Protein AF-A0A421BDD1-F1 (afdb_monomer)

Mean predicted aligned error: 5.59 Å

Secondary structure (DSSP, 8-state):
---GGGS-------S-TTS----GGGHHHHHHHHHSTTTSTT--EEE--EE-SS-BEE--S-HHHHHHHHHT-TT-SEEEEEGGG--TT--SEEESBTHHHHTT-

Solvent-accessible surface area (backbone atoms only — not comparable to full-atom values): 6628 Å² total; per-residue (Å²): 142,85,70,82,76,81,80,62,86,87,83,88,82,76,80,66,81,87,56,90,81,82,77,63,44,46,39,42,41,54,51,48,53,69,76,41,54,90,75,49,81,88,61,42,61,49,55,36,14,22,57,57,95,89,38,43,34,36,65,60,87,67,52,68,63,56,48,51,54,48,76,73,32,87,74,44,79,39,40,36,36,18,39,84,60,68,52,95,90,67,79,66,50,64,38,56,35,59,71,60,50,67,76,75,103

Structure (mmCIF, N/CA/C/O backbone):
data_AF-A0A421BDD1-F1
#
_entry.id   AF-A0A421BDD1-F1
#
loop_
_atom_site.group_PDB
_atom_site.id
_atom_site.type_symbol
_atom_site.label_atom_id
_atom_site.label_alt_id
_atom_site.label_comp_id
_atom_site.label_asym_id
_atom_site.label_entity_id
_atom_site.label_seq_id
_atom_site.pdbx_PDB_ins_code
_atom_site.Cartn_x
_atom_site.Cartn_y
_atom_site.Cartn_z
_atom_site.occupancy
_atom_site.B_iso_or_equiv
_atom_site.auth_seq_id
_atom_site.auth_comp_id
_atom_site.auth_asym_id
_atom_site.auth_atom_id
_atom_site.pdbx_PDB_model_num
ATOM 1 N N . MET A 1 1 ? -28.033 1.456 1.470 1.00 39.91 1 MET A N 1
ATOM 2 C CA . MET A 1 1 ? -26.691 1.448 2.088 1.00 39.91 1 MET A CA 1
ATOM 3 C C . MET A 1 1 ? -26.347 2.865 2.518 1.00 39.91 1 MET A C 1
ATOM 5 O O . MET A 1 1 ? -25.862 3.647 1.721 1.00 39.91 1 MET A O 1
ATOM 9 N N . ALA A 1 2 ? -26.696 3.230 3.743 1.00 42.62 2 ALA A N 1
ATOM 10 C CA . ALA A 1 2 ? -26.326 4.498 4.364 1.00 42.62 2 ALA A CA 1
ATOM 11 C C . ALA A 1 2 ? -26.379 4.235 5.869 1.00 42.62 2 ALA A C 1
ATOM 13 O O . ALA A 1 2 ? -27.431 3.787 6.316 1.00 42.62 2 ALA A O 1
ATOM 14 N N . ASN A 1 3 ? -25.246 4.362 6.578 1.00 44.41 3 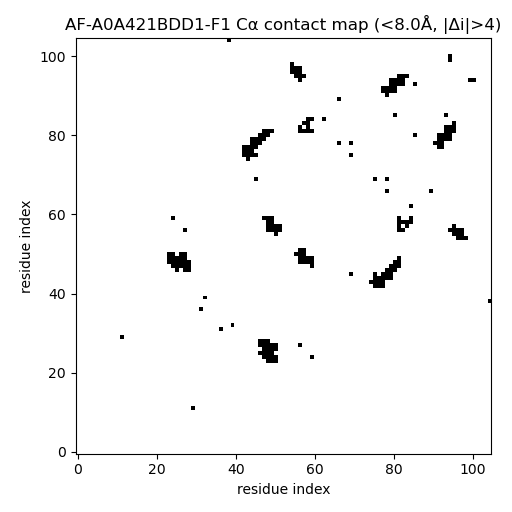ASN A N 1
ATOM 15 C CA . ASN A 1 3 ? -25.130 4.598 8.038 1.00 44.41 3 ASN A CA 1
ATOM 16 C C . ASN A 1 3 ? -23.751 4.251 8.651 1.00 44.41 3 ASN A C 1
ATOM 18 O O . ASN A 1 3 ? -23.629 4.283 9.872 1.00 44.41 3 ASN A O 1
ATOM 22 N N . LEU A 1 4 ? -22.688 3.973 7.878 1.00 49.06 4 LEU A N 1
ATOM 23 C CA . LEU A 1 4 ? -21.350 3.787 8.479 1.00 49.06 4 LEU A CA 1
ATOM 24 C C . LEU A 1 4 ? -20.794 5.097 9.092 1.00 49.06 4 LEU A C 1
ATOM 26 O O . LEU A 1 4 ? -20.107 5.065 10.106 1.00 49.06 4 LEU A O 1
ATOM 30 N N . TYR A 1 5 ? -21.158 6.260 8.537 1.00 52.28 5 TYR A N 1
ATOM 31 C CA . TYR A 1 5 ? -20.596 7.566 8.922 1.00 52.28 5 TYR A CA 1
ATOM 32 C C . TYR A 1 5 ? -21.272 8.262 10.115 1.00 52.28 5 TYR A C 1
ATOM 34 O O . TYR A 1 5 ? -20.793 9.298 10.557 1.00 52.28 5 TYR A O 1
ATOM 42 N N . LEU A 1 6 ? -22.379 7.733 10.648 1.00 55.12 6 LEU A N 1
ATOM 43 C CA . LEU A 1 6 ? -23.148 8.419 11.701 1.00 55.12 6 LEU A CA 1
ATOM 44 C C . LEU A 1 6 ? -22.736 8.045 13.134 1.00 55.12 6 LEU A C 1
ATOM 46 O O . LEU A 1 6 ? -23.244 8.642 14.079 1.00 55.12 6 LEU A O 1
ATOM 50 N N . LYS A 1 7 ? -21.834 7.072 13.319 1.00 69.81 7 LYS A N 1
ATOM 51 C CA . LYS A 1 7 ? -21.465 6.556 14.652 1.00 69.81 7 LYS A CA 1
ATOM 52 C C . LYS A 1 7 ? -20.017 6.789 15.077 1.00 69.81 7 LYS A C 1
ATOM 54 O O . LYS A 1 7 ? -19.727 6.628 16.259 1.00 69.81 7 LYS A O 1
ATOM 59 N N . PHE A 1 8 ? -19.121 7.157 14.163 1.00 74.50 8 PHE A N 1
ATOM 60 C CA . PHE A 1 8 ? -17.688 7.221 14.446 1.00 74.50 8 PHE A CA 1
ATOM 61 C C . PHE A 1 8 ? -17.062 8.508 13.921 1.00 74.50 8 PHE A C 1
ATOM 63 O O . PHE A 1 8 ? -17.292 8.905 12.782 1.00 74.50 8 PHE A O 1
ATOM 70 N N . THR A 1 9 ? -16.226 9.117 14.757 1.00 84.06 9 THR A N 1
ATOM 71 C CA . THR A 1 9 ? -15.330 10.204 14.366 1.00 84.06 9 THR A CA 1
ATOM 72 C C . THR A 1 9 ? -13.946 9.614 14.146 1.00 84.06 9 THR A C 1
ATOM 74 O O . THR A 1 9 ? -13.394 8.983 15.048 1.00 84.06 9 THR A O 1
ATOM 77 N N . PHE A 1 10 ? -13.377 9.827 12.961 1.00 84.69 10 PHE A N 1
ATOM 78 C CA . PHE A 1 10 ? -12.024 9.386 12.637 1.00 84.69 10 PHE A CA 1
ATOM 79 C C . PHE A 1 10 ? -11.053 10.560 12.724 1.00 84.69 10 PHE A C 1
ATOM 81 O O . PHE A 1 10 ? -11.296 11.623 12.158 1.00 84.69 10 PHE A O 1
ATOM 88 N N . HIS A 1 11 ? -9.934 10.348 13.410 1.00 90.56 11 HIS A N 1
ATOM 89 C CA . HIS A 1 11 ? -8.782 11.239 13.388 1.00 90.56 11 HIS A CA 1
ATOM 90 C C . HIS A 1 11 ? -7.592 10.440 12.863 1.00 90.56 11 HIS A C 1
ATOM 92 O O . HIS A 1 11 ? -7.197 9.442 13.464 1.00 90.56 11 HIS A O 1
ATOM 98 N N . ILE A 1 12 ? -7.053 10.859 11.721 1.00 89.69 12 ILE A N 1
ATOM 99 C CA . ILE A 1 12 ? -5.896 10.224 11.090 1.00 89.69 12 ILE A CA 1
ATOM 100 C C . ILE A 1 12 ? -4.677 11.082 11.415 1.00 89.69 12 ILE A C 1
ATOM 102 O O . ILE A 1 12 ? -4.614 12.246 11.024 1.00 89.69 12 ILE A O 1
ATOM 106 N N . HIS A 1 13 ? -3.718 10.502 12.132 1.00 91.31 13 HIS A N 1
ATOM 107 C CA . HIS A 1 13 ? -2.477 11.166 12.509 1.00 91.31 13 HIS A CA 1
ATOM 108 C C . HIS A 1 13 ? -1.285 10.485 11.837 1.00 91.31 13 HIS A C 1
ATOM 110 O O . HIS A 1 13 ? -1.077 9.285 11.999 1.00 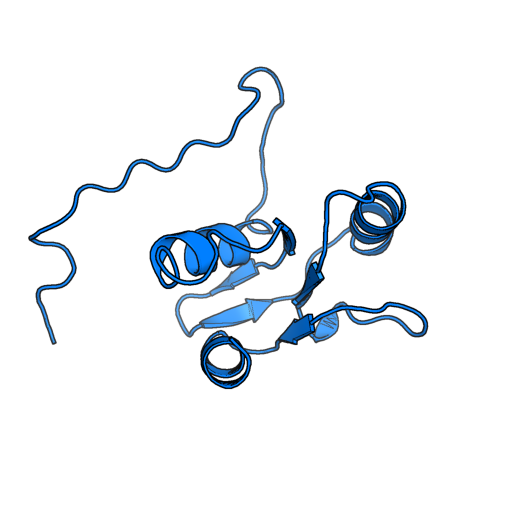91.31 13 HIS A O 1
ATOM 116 N N . PHE A 1 14 ? -0.476 11.270 11.126 1.00 91.00 14 PHE A N 1
ATOM 117 C CA . PHE A 1 14 ? 0.831 10.846 10.634 1.00 91.00 14 PHE A CA 1
ATOM 118 C C . PHE A 1 14 ? 1.915 11.417 11.556 1.00 91.00 14 PHE A C 1
ATOM 120 O O . PHE A 1 14 ? 2.030 12.637 11.689 1.00 91.00 14 PHE A O 1
ATOM 127 N N . THR A 1 15 ? 2.709 10.541 12.174 1.00 90.50 15 THR A N 1
ATOM 128 C CA . THR A 1 15 ? 3.725 10.892 13.184 1.00 90.50 15 THR A CA 1
ATOM 129 C C . THR A 1 15 ? 4.857 11.767 12.625 1.00 90.50 15 THR A C 1
ATOM 131 O O . THR A 1 15 ? 4.998 11.927 11.414 1.00 90.50 15 THR A O 1
ATOM 134 N N . ASN A 1 16 ? 5.689 12.346 13.499 1.00 88.94 16 ASN A N 1
ATOM 135 C CA . ASN A 1 16 ? 6.843 13.191 13.142 1.00 88.94 16 ASN A CA 1
ATOM 136 C C . ASN A 1 16 ? 6.460 14.415 12.292 1.00 88.94 16 ASN A C 1
ATOM 138 O O . ASN A 1 16 ? 6.773 14.477 11.102 1.00 88.94 16 ASN A O 1
ATOM 142 N N . SER A 1 17 ? 5.760 15.389 12.880 1.00 84.69 17 SER A N 1
ATOM 143 C CA . SER A 1 17 ? 5.226 16.575 12.181 1.00 84.69 17 SER A CA 1
ATOM 144 C C . SER A 1 17 ? 6.277 17.447 11.484 1.00 84.69 17 SER A C 1
ATOM 146 O O . SER A 1 17 ? 5.932 18.180 10.565 1.00 84.69 17 SER A O 1
ATOM 148 N N . GLU A 1 18 ? 7.541 17.358 11.896 1.00 87.25 18 GLU A N 1
ATOM 149 C CA . GLU A 1 18 ? 8.662 18.105 11.309 1.00 87.25 18 GLU A CA 1
ATOM 150 C C . GLU A 1 18 ? 9.041 17.608 9.906 1.00 87.25 18 GLU A C 1
ATOM 152 O O . GLU A 1 18 ? 9.599 18.355 9.104 1.00 87.25 18 GLU A O 1
ATOM 157 N N . ILE A 1 19 ? 8.706 16.355 9.580 1.00 88.75 19 ILE A N 1
ATOM 158 C CA . ILE A 1 19 ? 8.945 15.783 8.256 1.00 88.75 19 ILE A CA 1
ATOM 159 C C . ILE A 1 19 ? 7.778 16.161 7.348 1.00 88.75 19 ILE A C 1
ATOM 161 O O . ILE A 1 19 ? 6.634 15.759 7.601 1.00 88.75 19 ILE A O 1
ATOM 165 N N . PHE A 1 20 ? 8.083 16.878 6.264 1.00 85.06 20 PHE A N 1
ATOM 166 C CA . PHE A 1 20 ? 7.128 17.179 5.203 1.00 85.06 20 PHE A CA 1
ATOM 167 C C . PHE A 1 20 ? 6.644 15.880 4.545 1.00 85.06 20 PHE A C 1
ATOM 169 O O . PHE A 1 20 ? 7.430 15.133 3.962 1.00 85.06 20 PHE A O 1
ATOM 176 N N . LYS A 1 21 ? 5.342 15.605 4.658 1.00 84.88 21 LYS A N 1
ATOM 177 C CA . LYS A 1 21 ? 4.693 14.414 4.095 1.00 84.88 21 LYS A CA 1
ATOM 178 C C . LYS A 1 21 ? 3.881 14.818 2.883 1.00 84.88 21 LYS A C 1
ATOM 180 O O . LYS A 1 21 ? 3.111 15.771 2.947 1.00 84.88 21 LYS A O 1
ATOM 185 N N . ASN A 1 22 ? 4.052 14.081 1.795 1.00 82.06 22 ASN A N 1
ATOM 186 C CA . ASN A 1 22 ? 3.358 14.330 0.545 1.00 82.06 22 ASN A CA 1
ATOM 187 C C . ASN A 1 22 ? 3.182 13.018 -0.232 1.00 82.06 22 ASN A C 1
ATOM 189 O O . ASN A 1 22 ? 3.962 12.081 -0.055 1.00 82.06 22 ASN A O 1
ATOM 193 N N . GLY A 1 23 ? 2.193 12.991 -1.121 1.00 87.06 23 GLY A N 1
ATOM 194 C CA . GLY A 1 23 ? 1.952 11.905 -2.063 1.00 87.06 23 GLY A CA 1
ATOM 195 C C . GLY A 1 23 ? 0.796 10.981 -1.654 1.00 87.06 23 GLY A C 1
ATOM 196 O O . GLY A 1 23 ? 0.650 10.668 -0.470 1.00 87.06 23 GLY A O 1
ATOM 197 N N . PRO A 1 24 ? 0.001 10.487 -2.619 1.00 93.44 24 PRO A N 1
ATOM 198 C CA . PRO A 1 24 ? -1.117 9.593 -2.330 1.00 93.44 24 PRO A CA 1
ATOM 199 C C . PRO A 1 24 ? -0.690 8.154 -1.992 1.00 93.44 24 PRO A C 1
ATOM 201 O O . PRO A 1 24 ? -1.523 7.376 -1.540 1.00 93.44 24 PRO A O 1
ATOM 204 N N . SER A 1 25 ? 0.599 7.802 -2.121 1.00 93.62 25 SER A N 1
ATOM 205 C CA . SER A 1 25 ? 1.156 6.445 -1.911 1.00 93.62 25 SER A CA 1
ATOM 206 C C . SER A 1 25 ? 0.961 5.799 -0.526 1.00 93.62 25 SER A C 1
ATOM 208 O O . SER A 1 25 ? 1.432 4.681 -0.296 1.00 93.62 25 SER A O 1
ATOM 210 N N . VAL A 1 26 ? 0.300 6.498 0.400 1.00 94.00 26 VAL A N 1
ATOM 211 C CA . VAL A 1 26 ? -0.116 6.010 1.725 1.00 94.00 26 VAL A CA 1
ATOM 212 C C . VAL A 1 26 ? -1.600 5.623 1.778 1.00 94.00 26 VAL A C 1
ATOM 214 O O . VAL A 1 26 ? -2.069 5.130 2.804 1.00 94.00 26 VAL A O 1
ATOM 217 N N . GLY A 1 27 ? -2.346 5.835 0.689 1.00 95.56 27 GLY A N 1
ATOM 218 C CA . GLY A 1 27 ? -3.784 5.590 0.609 1.00 95.56 27 GLY A CA 1
ATOM 219 C C . GLY A 1 27 ? -4.153 4.188 1.078 1.00 95.56 27 GLY A C 1
ATOM 220 O O . GLY A 1 27 ? -5.022 4.043 1.940 1.00 95.56 27 GLY A O 1
ATOM 221 N N . LEU A 1 28 ? -3.420 3.171 0.610 1.00 95.44 28 LEU A N 1
ATOM 222 C CA . LEU A 1 28 ? -3.652 1.782 1.003 1.00 95.44 28 LEU A CA 1
ATOM 223 C C . LEU A 1 28 ? -3.520 1.547 2.514 1.00 95.44 28 LEU A C 1
ATOM 225 O O . LEU A 1 28 ? -4.353 0.868 3.111 1.00 95.44 28 LEU A O 1
ATOM 229 N N . ALA A 1 29 ? -2.516 2.148 3.155 1.00 93.75 29 ALA A N 1
ATOM 230 C CA . ALA A 1 29 ? -2.307 2.016 4.595 1.00 93.75 29 ALA A CA 1
ATOM 231 C C . ALA A 1 29 ? -3.458 2.643 5.395 1.00 93.75 29 ALA A C 1
ATOM 233 O O . ALA A 1 29 ? -3.937 2.058 6.369 1.00 93.75 29 ALA A O 1
ATOM 234 N N . VAL A 1 30 ? -3.935 3.815 4.960 1.00 93.62 30 VAL A N 1
ATOM 235 C CA . VAL A 1 30 ? -5.083 4.491 5.580 1.00 93.62 30 VAL A CA 1
ATOM 236 C C . VAL A 1 30 ? -6.343 3.640 5.441 1.00 93.62 30 VAL A C 1
ATOM 238 O O . VAL A 1 30 ? -7.031 3.417 6.437 1.00 93.62 30 VAL A O 1
ATOM 241 N N . PHE A 1 31 ? -6.625 3.124 4.241 1.00 93.50 31 PHE A N 1
ATOM 242 C CA . PHE A 1 31 ? -7.769 2.243 4.005 1.00 93.50 31 PHE A CA 1
ATOM 243 C C . PHE A 1 31 ? -7.715 1.008 4.903 1.00 93.50 31 PHE A C 1
ATOM 245 O O . PHE A 1 31 ? -8.675 0.734 5.625 1.00 93.50 31 PHE A O 1
ATOM 252 N N . ILE A 1 32 ? -6.572 0.311 4.927 1.00 90.75 32 ILE A N 1
ATOM 253 C CA . ILE A 1 32 ? -6.414 -0.904 5.727 1.00 90.75 32 ILE A CA 1
ATOM 254 C C . ILE A 1 32 ? -6.655 -0.609 7.212 1.00 90.75 32 ILE A C 1
ATOM 256 O O . ILE A 1 32 ? -7.390 -1.345 7.871 1.00 90.75 32 ILE A O 1
ATOM 260 N N . LYS A 1 33 ? -6.110 0.494 7.742 1.00 88.31 33 LYS A N 1
ATOM 261 C CA . LYS A 1 33 ? -6.272 0.840 9.162 1.00 88.31 33 LYS A CA 1
ATOM 262 C C . LYS A 1 33 ? -7.708 1.221 9.531 1.00 88.31 33 LYS A C 1
ATOM 264 O O . LYS A 1 33 ? -8.125 0.959 10.659 1.00 88.31 33 LYS A O 1
ATOM 269 N N . LEU A 1 34 ? -8.454 1.836 8.612 1.00 88.44 34 LEU A N 1
ATOM 270 C CA . LEU A 1 34 ? -9.854 2.205 8.835 1.00 88.44 34 LEU A CA 1
ATOM 271 C C . LEU A 1 34 ? -10.799 1.004 8.728 1.00 88.44 34 LEU A C 1
ATOM 273 O O . LEU A 1 34 ? -11.717 0.888 9.537 1.00 88.44 34 LEU A O 1
ATOM 277 N N . VAL A 1 35 ? -10.584 0.124 7.747 1.00 87.56 35 VAL A N 1
ATOM 278 C CA . VAL A 1 35 ? -11.493 -0.995 7.444 1.00 87.56 35 VAL A CA 1
ATOM 279 C C . VAL A 1 35 ? -11.202 -2.221 8.308 1.00 87.56 35 VAL A C 1
ATOM 281 O O . VAL A 1 35 ? -12.132 -2.856 8.799 1.00 87.56 35 VAL A O 1
ATOM 284 N N . TYR A 1 36 ? -9.928 -2.530 8.551 1.00 82.81 36 TYR A N 1
ATOM 285 C CA . TYR A 1 36 ? -9.493 -3.733 9.272 1.00 82.81 36 TYR A CA 1
ATOM 286 C C . TYR A 1 36 ? -8.946 -3.427 10.666 1.00 82.81 36 TYR A C 1
ATOM 288 O O . TYR A 1 36 ? -8.054 -4.125 11.154 1.00 82.81 36 TYR A O 1
ATOM 296 N N . ARG A 1 37 ? -9.470 -2.378 11.311 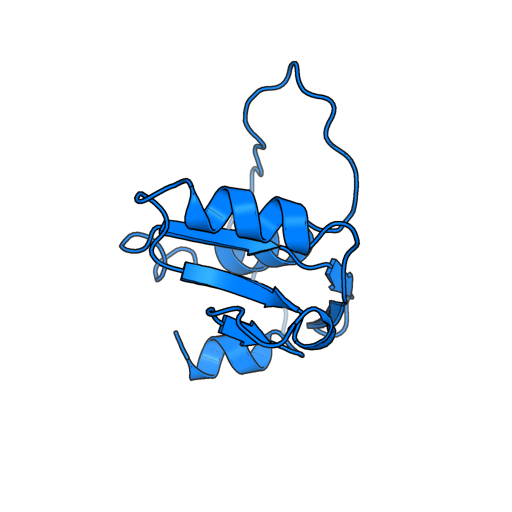1.00 75.75 37 ARG A N 1
ATOM 297 C CA . ARG A 1 37 ? -9.011 -1.886 12.618 1.00 75.75 37 ARG A CA 1
ATOM 298 C C . ARG A 1 37 ? -8.788 -3.006 13.640 1.00 75.75 37 ARG A C 1
ATOM 300 O O . ARG A 1 37 ? -7.755 -2.999 14.297 1.00 75.75 37 ARG A O 1
ATOM 307 N N . ASP A 1 38 ? -9.719 -3.955 13.710 1.00 71.31 38 ASP A N 1
ATOM 308 C CA . ASP A 1 38 ? -9.745 -5.007 14.733 1.00 71.31 38 ASP A CA 1
ATOM 309 C C . ASP A 1 38 ? -8.940 -6.265 14.344 1.00 71.31 38 ASP A C 1
ATOM 311 O O . ASP A 1 38 ? -8.775 -7.165 15.159 1.00 71.31 38 ASP A O 1
ATOM 315 N N . LYS A 1 39 ? -8.446 -6.356 13.099 1.00 68.62 39 LYS A N 1
ATOM 316 C CA . LYS A 1 39 ? -7.705 -7.529 12.591 1.00 68.62 39 LYS A CA 1
ATOM 317 C C . LYS A 1 39 ? -6.186 -7.347 12.560 1.00 68.62 39 LYS A C 1
ATOM 319 O O . LYS A 1 39 ? -5.455 -8.326 12.489 1.00 68.62 39 LYS A O 1
ATOM 324 N N . PHE A 1 40 ? -5.708 -6.106 12.573 1.00 63.03 40 PHE A N 1
ATOM 325 C CA . PHE A 1 40 ? -4.291 -5.780 12.367 1.00 63.03 40 PHE A CA 1
ATOM 326 C C . PHE A 1 40 ? -3.524 -5.457 13.655 1.00 63.03 40 PHE A C 1
ATOM 328 O O . PHE A 1 40 ? -2.401 -4.970 13.582 1.00 63.03 40 PHE A O 1
ATOM 335 N N . GLU A 1 41 ? -4.101 -5.679 14.837 1.00 63.88 41 GLU A N 1
ATOM 336 C CA . GLU A 1 41 ? -3.416 -5.343 16.097 1.00 63.88 41 GLU A CA 1
ATOM 337 C C . GLU A 1 41 ? -2.244 -6.286 16.425 1.00 63.88 41 GLU A C 1
ATOM 339 O O . GLU A 1 41 ? -1.349 -5.893 17.168 1.00 63.88 41 GLU A O 1
ATOM 344 N N . GLU A 1 42 ? -2.194 -7.481 15.826 1.00 65.56 42 GLU A N 1
ATOM 345 C CA . GLU A 1 42 ? -1.154 -8.489 16.094 1.00 65.56 42 GLU A CA 1
ATOM 346 C C . GLU A 1 42 ? 0.007 -8.497 15.084 1.00 65.56 42 GLU A C 1
ATOM 348 O O . GLU A 1 42 ? 0.998 -9.192 15.303 1.00 65.56 42 GLU A O 1
ATOM 353 N N . TYR A 1 43 ? -0.078 -7.724 13.994 1.00 69.69 43 TYR A N 1
ATOM 354 C CA . TYR A 1 43 ? 0.924 -7.740 12.924 1.00 69.69 43 TYR A CA 1
ATOM 355 C C . TYR A 1 43 ? 1.481 -6.351 12.632 1.00 69.69 43 TYR A C 1
ATOM 357 O O . TYR A 1 43 ? 0.743 -5.376 12.483 1.00 69.69 43 TYR A O 1
ATOM 365 N N . SER A 1 44 ? 2.798 -6.282 12.464 1.00 86.19 44 SER A N 1
ATOM 366 C CA . SER A 1 44 ? 3.492 -5.090 11.991 1.00 86.19 44 SER A CA 1
ATOM 367 C C . SER A 1 44 ? 3.780 -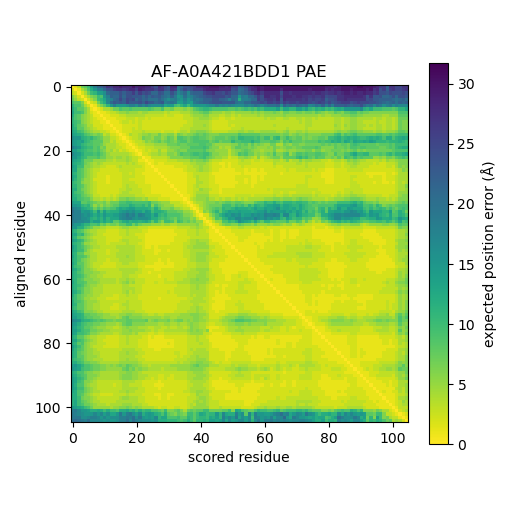5.230 10.499 1.00 86.19 44 SER A C 1
ATOM 369 O O . SER A 1 44 ? 4.315 -6.242 10.046 1.00 86.19 44 SER A O 1
ATOM 371 N N . ALA A 1 45 ? 3.399 -4.235 9.702 1.00 90.50 45 ALA A N 1
ATOM 372 C CA . ALA A 1 45 ? 3.562 -4.274 8.254 1.00 90.50 45 ALA A CA 1
ATOM 373 C C . ALA A 1 45 ? 3.995 -2.917 7.699 1.00 90.50 45 ALA A C 1
ATOM 375 O O . ALA A 1 45 ? 3.496 -1.873 8.129 1.00 90.50 45 ALA A O 1
ATOM 376 N N . LEU A 1 46 ? 4.871 -2.939 6.692 1.00 95.00 46 LEU A N 1
ATOM 377 C CA . LEU A 1 46 ? 5.141 -1.778 5.850 1.00 95.00 46 LEU A CA 1
ATOM 378 C C . LEU A 1 46 ? 4.173 -1.820 4.668 1.00 95.00 46 LEU A C 1
ATOM 380 O O . LEU A 1 46 ? 4.202 -2.746 3.861 1.00 95.00 46 LEU A O 1
ATOM 384 N N . ILE A 1 47 ? 3.304 -0.814 4.583 1.00 95.19 47 ILE A N 1
ATOM 385 C CA . ILE A 1 47 ? 2.222 -0.748 3.599 1.00 95.19 47 ILE A CA 1
ATOM 386 C C . ILE A 1 47 ? 2.415 0.478 2.708 1.00 95.19 47 ILE A C 1
ATOM 388 O O . ILE A 1 47 ? 2.583 1.595 3.205 1.00 95.19 47 ILE A O 1
ATOM 392 N N . THR A 1 48 ? 2.346 0.295 1.392 1.00 97.19 48 THR A N 1
ATOM 393 C CA . THR A 1 48 ? 2.329 1.393 0.420 1.00 97.19 48 THR A CA 1
ATOM 394 C C . THR A 1 48 ? 1.394 1.073 -0.739 1.00 97.19 48 THR A C 1
ATOM 396 O O . THR A 1 48 ? 1.138 -0.087 -1.031 1.00 97.19 48 THR A O 1
ATOM 399 N N . GLY A 1 49 ? 0.863 2.100 -1.388 1.00 97.69 49 GLY A N 1
ATOM 400 C CA . GLY A 1 49 ? -0.009 1.972 -2.546 1.00 97.69 49 GLY A CA 1
ATOM 401 C C . GLY A 1 49 ? -0.953 3.156 -2.639 1.00 97.69 49 GLY A C 1
ATOM 402 O O . GLY A 1 49 ? -1.410 3.683 -1.615 1.00 97.69 49 GLY A O 1
ATOM 403 N N . GLU A 1 50 ? -1.213 3.587 -3.864 1.00 97.44 50 GLU A N 1
ATOM 404 C CA . GLU A 1 50 ? -2.276 4.542 -4.154 1.00 97.44 50 GLU A CA 1
ATOM 405 C C . GLU A 1 50 ? -3.605 3.802 -4.279 1.00 97.44 50 GLU A C 1
ATOM 407 O O . GLU A 1 50 ? -3.642 2.631 -4.647 1.00 97.44 50 GLU A O 1
ATOM 412 N N . LEU A 1 51 ? -4.690 4.475 -3.913 1.00 96.69 51 LEU A N 1
ATOM 413 C CA . LEU A 1 51 ? -6.044 3.949 -4.024 1.00 96.69 51 LEU A CA 1
ATOM 414 C C . LEU A 1 51 ? -6.891 4.957 -4.780 1.00 96.69 51 LEU A C 1
ATOM 416 O O . LEU A 1 51 ? -6.890 6.142 -4.430 1.00 96.69 51 LEU A O 1
ATOM 420 N N . ASP A 1 52 ? -7.635 4.482 -5.768 1.00 96.50 52 ASP A N 1
ATOM 421 C CA . ASP A 1 52 ? -8.731 5.257 -6.336 1.00 96.50 52 ASP A CA 1
ATOM 422 C C . ASP A 1 52 ? -10.052 4.999 -5.590 1.00 96.50 52 ASP A C 1
ATOM 424 O O . ASP A 1 52 ? -10.115 4.289 -4.584 1.00 96.50 52 ASP A O 1
ATOM 428 N N . LEU A 1 53 ? -11.124 5.630 -6.069 1.00 96.25 53 LEU A N 1
ATOM 429 C CA . LEU A 1 53 ? -12.456 5.502 -5.477 1.00 96.25 53 LEU A CA 1
ATOM 430 C C . LEU A 1 53 ? -13.162 4.189 -5.836 1.00 96.25 53 LEU A C 1
ATOM 432 O O . LEU A 1 53 ? -14.162 3.864 -5.196 1.00 96.25 53 LEU A O 1
ATOM 436 N N . GLU A 1 54 ? -12.679 3.461 -6.844 1.00 96.62 54 GLU A N 1
ATOM 437 C CA . GLU A 1 54 ? -13.218 2.152 -7.223 1.00 96.62 54 GLU A CA 1
ATOM 438 C C . GLU A 1 54 ? -12.603 1.027 -6.383 1.00 96.62 54 GLU A C 1
ATOM 440 O O . GLU A 1 54 ? -13.205 -0.036 -6.273 1.00 96.62 54 GLU A O 1
ATOM 445 N N . GLY A 1 55 ? -11.474 1.288 -5.716 1.00 95.88 55 GLY A N 1
ATOM 446 C CA . GLY A 1 55 ? -10.765 0.322 -4.879 1.00 95.88 55 GLY A CA 1
ATOM 447 C C . GLY A 1 55 ? -9.558 -0.310 -5.571 1.00 95.88 55 GLY A C 1
ATOM 448 O O . GLY A 1 55 ? -8.965 -1.247 -5.021 1.00 95.88 55 GLY A O 1
ATOM 449 N N . ASN A 1 56 ? -9.166 0.198 -6.745 1.00 98.12 56 ASN A N 1
ATOM 450 C CA . ASN A 1 56 ? -7.956 -0.240 -7.428 1.00 98.12 56 ASN A CA 1
ATOM 451 C C . ASN A 1 56 ? -6.720 0.235 -6.661 1.00 98.12 56 ASN A C 1
ATOM 453 O O . ASN A 1 56 ? -6.647 1.382 -6.213 1.00 98.12 56 ASN A O 1
ATOM 457 N N . ILE A 1 57 ? -5.738 -0.656 -6.536 1.00 98.25 57 ILE A N 1
ATOM 458 C CA . ILE A 1 57 ? -4.455 -0.388 -5.893 1.00 98.25 57 ILE A CA 1
ATOM 459 C C . ILE A 1 57 ? -3.443 -0.063 -6.989 1.00 98.25 57 ILE A C 1
ATOM 461 O O . ILE A 1 57 ? -3.049 -0.932 -7.763 1.00 98.25 57 ILE A O 1
ATOM 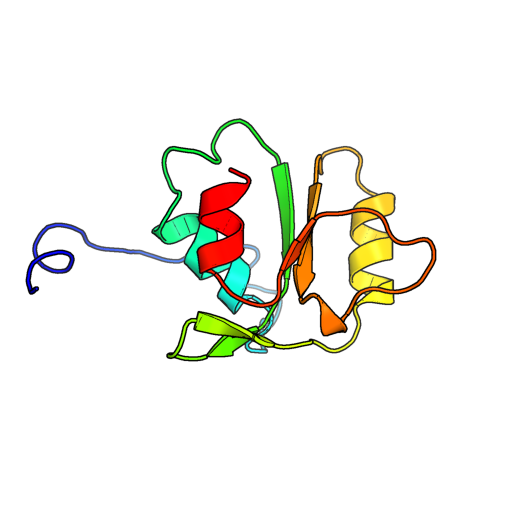465 N N . ILE A 1 58 ? -3.047 1.203 -7.049 1.00 98.06 58 ILE A N 1
ATOM 466 C CA . ILE A 1 58 ? -2.242 1.776 -8.129 1.00 98.06 58 ILE A CA 1
ATOM 467 C C . ILE A 1 58 ? -0.763 1.787 -7.725 1.00 98.06 58 ILE A C 1
ATOM 469 O O . ILE A 1 58 ? -0.424 2.025 -6.558 1.00 98.06 58 ILE A O 1
ATOM 473 N N . GLU A 1 59 ? 0.111 1.513 -8.698 1.00 97.56 59 GLU A N 1
ATOM 474 C CA . GLU A 1 59 ? 1.564 1.524 -8.530 1.00 97.56 59 GLU A CA 1
ATOM 475 C C . GLU A 1 59 ? 2.111 2.864 -8.028 1.00 97.56 59 GLU A C 1
ATOM 477 O O . GLU A 1 59 ? 1.543 3.934 -8.244 1.00 97.56 59 GLU A O 1
ATOM 482 N N . ILE A 1 60 ? 3.255 2.798 -7.349 1.00 97.56 60 ILE A N 1
ATOM 483 C CA . ILE A 1 60 ? 3.934 3.956 -6.776 1.00 97.56 60 ILE A CA 1
ATOM 484 C C . ILE A 1 60 ? 5.404 4.004 -7.180 1.00 97.56 60 ILE A C 1
ATOM 486 O O . ILE A 1 60 ? 6.039 2.993 -7.474 1.00 97.56 60 ILE A O 1
ATOM 490 N N . GLY A 1 61 ? 5.974 5.207 -7.154 1.00 95.75 61 GLY A N 1
ATOM 491 C CA . GLY A 1 61 ? 7.407 5.412 -7.347 1.00 95.75 61 GLY A CA 1
ATOM 492 C C . GLY A 1 61 ? 8.237 5.058 -6.106 1.00 95.75 61 GLY A C 1
ATOM 493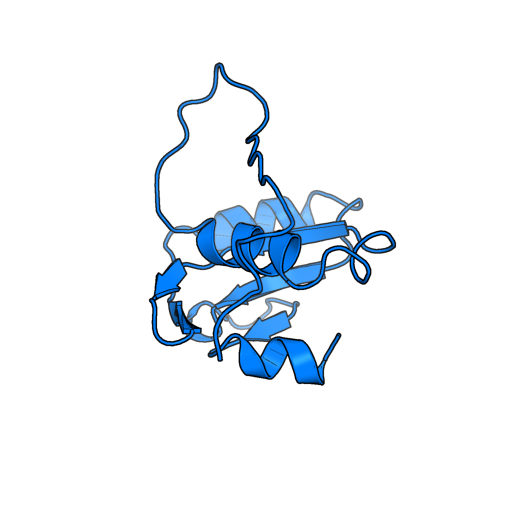 O O . GLY A 1 61 ? 7.779 5.172 -4.965 1.00 95.75 61 GLY A O 1
ATOM 494 N N . GLY A 1 62 ? 9.503 4.690 -6.324 1.00 95.00 62 GLY A N 1
ATOM 495 C CA . GLY A 1 62 ? 10.472 4.459 -5.247 1.00 95.00 62 GLY A CA 1
ATOM 496 C C . GLY A 1 62 ? 10.251 3.162 -4.463 1.00 95.00 62 GLY A C 1
ATOM 497 O O . GLY A 1 62 ? 10.609 3.109 -3.284 1.00 95.00 62 GLY A O 1
ATOM 498 N N . ILE A 1 63 ? 9.666 2.135 -5.092 1.00 96.94 63 ILE A N 1
ATOM 499 C CA . ILE A 1 63 ? 9.383 0.854 -4.435 1.00 96.94 63 ILE A CA 1
ATOM 500 C C . ILE A 1 63 ? 10.653 0.185 -3.900 1.00 96.94 63 ILE A C 1
ATOM 502 O O . ILE A 1 63 ? 10.659 -0.220 -2.741 1.00 96.94 63 ILE A O 1
ATOM 506 N N . SER A 1 64 ? 11.751 0.169 -4.662 1.00 96.00 64 SER A N 1
ATOM 507 C CA . SER A 1 64 ? 12.992 -0.505 -4.256 1.00 96.00 64 SER A CA 1
ATOM 508 C C . SER A 1 64 ? 13.535 0.058 -2.936 1.00 96.00 64 SER A C 1
ATOM 510 O O . SER A 1 64 ? 13.835 -0.698 -2.021 1.00 96.00 64 SER A O 1
ATOM 512 N N . LYS A 1 65 ? 13.529 1.389 -2.760 1.00 96.25 65 LYS A N 1
ATOM 513 C CA . LYS A 1 65 ? 13.951 2.035 -1.503 1.00 96.25 65 LYS A CA 1
ATOM 514 C C . LYS A 1 65 ? 13.010 1.723 -0.335 1.00 96.25 65 LYS A C 1
ATOM 516 O O . LYS A 1 65 ? 13.459 1.557 0.795 1.00 96.25 65 LYS A O 1
ATOM 521 N N . LYS A 1 66 ? 11.697 1.659 -0.579 1.00 96.12 66 LYS A N 1
ATOM 522 C CA . LYS A 1 66 ? 10.719 1.271 0.454 1.00 96.12 66 LYS A CA 1
ATOM 523 C C . LYS A 1 66 ? 10.905 -0.192 0.863 1.00 96.12 66 LYS A C 1
ATOM 525 O O . LYS A 1 66 ? 10.788 -0.512 2.041 1.00 96.12 66 LYS A O 1
ATOM 530 N N . TYR A 1 67 ? 11.232 -1.054 -0.094 1.00 97.56 67 TYR A N 1
ATOM 531 C CA . TYR A 1 67 ? 11.515 -2.460 0.153 1.00 97.56 67 TYR A CA 1
ATOM 532 C C . TYR A 1 67 ? 12.840 -2.670 0.898 1.00 97.56 67 TYR A C 1
ATOM 534 O O . TYR A 1 67 ? 12.887 -3.463 1.831 1.00 97.56 67 TYR A O 1
ATOM 542 N N . GLU A 1 68 ? 13.886 -1.900 0.587 1.00 97.19 68 GLU A N 1
ATOM 543 C CA . GLU A 1 68 ? 15.132 -1.884 1.371 1.00 97.19 68 GLU A CA 1
ATOM 544 C C . GLU A 1 68 ? 14.884 -1.506 2.839 1.00 97.19 68 GLU A C 1
ATOM 546 O O . GLU A 1 68 ? 15.426 -2.144 3.739 1.00 97.19 68 GLU A O 1
ATOM 551 N N . VAL A 1 69 ? 14.026 -0.510 3.096 1.00 96.25 69 VAL A N 1
ATOM 552 C CA . VAL A 1 69 ? 13.621 -0.142 4.465 1.00 96.25 69 VAL A CA 1
ATOM 553 C C . VAL A 1 69 ? 12.892 -1.291 5.162 1.00 96.25 69 VAL A C 1
ATOM 555 O O . VAL A 1 69 ? 13.125 -1.517 6.346 1.00 96.25 69 VAL A O 1
ATOM 558 N N . TYR A 1 70 ? 12.036 -2.023 4.445 1.00 96.81 70 TYR A N 1
ATOM 559 C CA . TYR A 1 70 ? 11.378 -3.215 4.980 1.00 96.81 70 TYR A CA 1
ATOM 560 C C . TYR A 1 70 ? 12.390 -4.309 5.346 1.00 96.81 70 TYR A C 1
ATOM 562 O O . TYR A 1 70 ? 12.371 -4.797 6.469 1.00 96.81 70 TYR A O 1
ATOM 570 N N . LEU A 1 71 ? 13.316 -4.643 4.442 1.00 96.44 71 LEU A N 1
ATOM 571 C CA . LEU A 1 71 ? 14.342 -5.661 4.693 1.00 96.44 71 LEU A CA 1
ATOM 572 C C . LEU A 1 71 ? 15.289 -5.290 5.843 1.00 96.44 71 LEU A C 1
ATOM 574 O O . LEU A 1 71 ? 15.800 -6.173 6.525 1.00 96.44 71 LEU A O 1
ATOM 578 N N . GLY A 1 72 ? 15.543 -3.995 6.041 1.00 95.81 72 GLY A N 1
ATOM 579 C CA . GLY A 1 72 ? 16.408 -3.483 7.102 1.00 95.81 72 GLY A CA 1
ATOM 580 C C . GLY A 1 72 ? 15.737 -3.352 8.470 1.00 95.81 72 GLY A C 1
ATOM 581 O O . GLY A 1 72 ? 16.406 -2.926 9.411 1.00 95.81 72 GLY A O 1
ATOM 582 N N . ASN A 1 73 ? 14.442 -3.665 8.595 1.00 92.81 73 ASN A N 1
ATOM 583 C CA . ASN A 1 73 ? 13.702 -3.529 9.846 1.00 92.81 73 ASN A CA 1
ATOM 584 C C . ASN A 1 73 ? 12.956 -4.825 10.208 1.00 92.81 73 ASN A C 1
ATOM 586 O O . ASN A 1 73 ? 11.888 -5.119 9.674 1.00 92.81 73 ASN A O 1
ATOM 590 N N . GLU A 1 74 ? 13.506 -5.557 11.182 1.00 89.00 74 GLU A N 1
ATOM 591 C CA . GLU A 1 74 ? 12.970 -6.830 11.688 1.00 89.00 74 GLU A CA 1
ATOM 592 C C . GLU A 1 74 ? 11.614 -6.691 12.403 1.00 89.00 74 GLU A C 1
ATOM 594 O O . GLU A 1 74 ? 10.936 -7.692 12.632 1.00 89.00 74 GLU A O 1
ATOM 599 N N . GLU A 1 75 ? 11.186 -5.469 12.742 1.00 89.38 75 GLU A N 1
ATOM 600 C CA . GLU A 1 75 ? 9.868 -5.240 13.336 1.00 89.38 75 GLU A CA 1
ATOM 601 C C . GLU A 1 75 ? 8.740 -5.465 12.329 1.00 89.38 75 GLU A C 1
ATOM 603 O O . GLU A 1 75 ? 7.607 -5.681 12.751 1.00 89.38 75 GLU A O 1
ATOM 608 N N . PHE A 1 76 ? 8.997 -5.403 11.018 1.00 91.62 76 PHE A N 1
ATOM 609 C CA . PHE A 1 76 ? 7.967 -5.650 10.013 1.00 91.62 76 PHE A CA 1
ATOM 610 C C . PHE A 1 76 ? 7.848 -7.142 9.704 1.00 91.62 76 PHE A C 1
ATOM 612 O O . PHE A 1 76 ? 8.780 -7.787 9.236 1.00 91.62 76 PHE A O 1
ATOM 619 N N . ASN A 1 77 ? 6.649 -7.685 9.887 1.00 89.75 77 ASN A N 1
ATOM 620 C CA . ASN A 1 77 ? 6.316 -9.056 9.513 1.00 89.75 77 ASN A CA 1
ATOM 621 C C . ASN A 1 77 ? 5.907 -9.168 8.039 1.00 89.75 77 ASN A C 1
ATOM 623 O O . ASN A 1 77 ? 6.066 -10.229 7.439 1.00 89.75 77 ASN A O 1
ATOM 627 N N . PHE A 1 78 ? 5.369 -8.088 7.460 1.00 91.50 78 PHE A N 1
ATOM 628 C CA . PHE A 1 78 ? 4.873 -8.078 6.085 1.00 91.50 78 PHE A CA 1
ATOM 629 C C . PHE A 1 78 ? 5.230 -6.800 5.329 1.00 91.50 78 PHE A C 1
ATOM 631 O O . PHE A 1 78 ? 5.194 -5.696 5.873 1.00 91.50 78 PHE A O 1
ATOM 638 N N . PHE A 1 79 ? 5.474 -6.963 4.032 1.00 95.75 79 PHE A N 1
ATOM 639 C CA . PHE A 1 79 ? 5.484 -5.887 3.049 1.00 95.75 79 PHE A CA 1
ATOM 640 C C . PHE A 1 79 ? 4.212 -5.980 2.210 1.00 95.75 79 PHE A C 1
ATOM 642 O O . PHE A 1 79 ? 3.955 -7.030 1.618 1.00 95.75 79 PHE A O 1
ATOM 649 N N . ILE A 1 80 ? 3.406 -4.919 2.181 1.00 95.69 80 ILE A N 1
ATOM 650 C CA . ILE A 1 80 ? 2.149 -4.859 1.426 1.00 95.69 80 ILE A CA 1
ATOM 651 C C . ILE A 1 80 ? 2.249 -3.745 0.385 1.00 95.69 80 ILE A C 1
ATOM 653 O O . ILE A 1 80 ? 2.473 -2.584 0.739 1.00 95.69 80 ILE A O 1
ATOM 657 N N . ALA A 1 81 ? 2.075 -4.094 -0.889 1.00 97.62 81 ALA A N 1
ATOM 658 C CA . ALA A 1 81 ? 2.295 -3.180 -2.008 1.00 97.62 81 ALA A CA 1
ATOM 659 C C . ALA A 1 81 ? 1.335 -3.429 -3.193 1.00 97.62 81 ALA A C 1
ATOM 661 O O . ALA A 1 81 ? 0.676 -4.475 -3.246 1.00 97.62 81 ALA A O 1
ATOM 662 N N . PRO A 1 82 ? 1.251 -2.494 -4.161 1.00 98.31 82 PRO A N 1
ATOM 663 C CA . PRO A 1 82 ? 0.532 -2.705 -5.413 1.00 98.31 82 PRO A CA 1
ATOM 664 C C . PRO A 1 82 ? 1.132 -3.865 -6.199 1.00 98.31 82 PRO A C 1
ATOM 666 O O . PRO A 1 82 ? 2.353 -4.021 -6.246 1.00 98.31 82 PRO A O 1
ATOM 669 N N . ARG A 1 83 ? 0.289 -4.662 -6.856 1.00 97.81 83 ARG A N 1
ATOM 670 C CA . ARG A 1 83 ? 0.747 -5.794 -7.671 1.00 97.81 83 ARG A CA 1
ATOM 671 C C . ARG A 1 83 ? 1.682 -5.380 -8.798 1.00 97.81 83 ARG A C 1
ATOM 673 O O . ARG A 1 83 ? 2.681 -6.057 -9.019 1.00 97.81 83 ARG A O 1
ATOM 680 N N . ASP A 1 84 ? 1.402 -4.248 -9.424 1.00 97.94 84 ASP A N 1
ATOM 681 C CA . ASP A 1 84 ? 2.213 -3.712 -10.518 1.00 97.94 84 ASP A CA 1
ATOM 682 C C . ASP A 1 84 ? 3.610 -3.246 -10.056 1.00 97.94 84 ASP A C 1
ATOM 684 O O . ASP A 1 84 ? 4.521 -3.126 -10.866 1.00 97.94 84 ASP A O 1
ATOM 688 N N . ASN A 1 85 ? 3.832 -3.082 -8.744 1.00 97.94 85 ASN A N 1
ATOM 689 C CA . ASN A 1 85 ? 5.153 -2.813 -8.172 1.00 97.94 85 ASN A CA 1
ATOM 690 C C . ASN A 1 85 ? 5.969 -4.073 -7.827 1.00 97.94 85 ASN A C 1
ATOM 692 O O . ASN A 1 85 ? 7.056 -3.946 -7.262 1.00 97.94 85 ASN A O 1
ATOM 696 N N . TYR A 1 86 ? 5.464 -5.278 -8.096 1.00 97.44 86 TYR A N 1
ATOM 697 C CA . TYR A 1 86 ? 6.224 -6.499 -7.844 1.00 97.44 86 TYR A CA 1
ATOM 698 C C . TYR A 1 86 ? 7.455 -6.588 -8.757 1.00 97.44 86 TYR A C 1
ATOM 700 O O . TYR A 1 86 ? 7.338 -6.583 -9.982 1.00 97.44 86 TYR A O 1
ATOM 708 N N . GLU A 1 87 ? 8.630 -6.774 -8.156 1.00 95.69 87 GLU A N 1
ATOM 709 C CA . GLU A 1 87 ? 9.868 -7.088 -8.868 1.00 95.69 87 GLU A CA 1
ATOM 710 C C . GLU A 1 87 ? 10.373 -8.485 -8.470 1.00 95.69 87 GLU A C 1
ATOM 712 O O . GLU A 1 87 ? 10.175 -8.960 -7.346 1.00 95.69 87 GLU A O 1
ATOM 717 N N . ILE A 1 88 ? 11.051 -9.169 -9.399 1.00 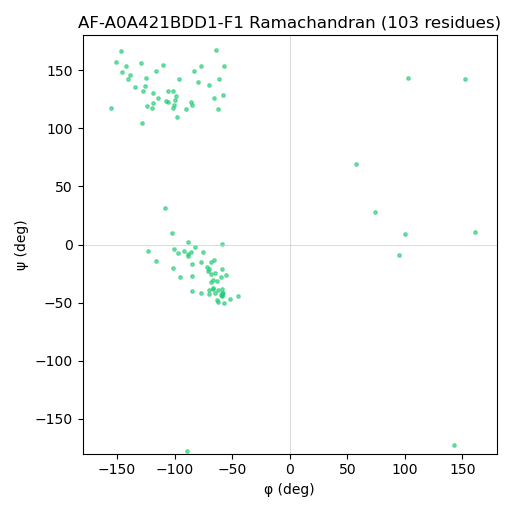95.06 88 ILE A N 1
ATOM 718 C CA . ILE A 1 88 ? 11.610 -10.506 -9.154 1.00 95.06 88 ILE A CA 1
ATOM 719 C C . ILE A 1 88 ? 12.584 -10.442 -7.971 1.00 95.06 88 ILE A C 1
ATOM 721 O O . ILE A 1 88 ? 13.521 -9.650 -7.961 1.00 95.06 88 ILE A O 1
ATOM 725 N N . GLY A 1 89 ? 12.384 -11.330 -6.996 1.00 93.12 89 GLY A N 1
ATOM 726 C CA . GLY A 1 89 ? 13.194 -11.397 -5.777 1.00 93.12 89 GLY A CA 1
ATOM 727 C C . GLY A 1 89 ? 12.599 -10.638 -4.591 1.00 93.12 89 GLY A C 1
ATOM 728 O O . GLY A 1 89 ? 13.075 -10.813 -3.468 1.00 93.12 89 GLY A O 1
ATOM 729 N N . MET A 1 90 ? 11.532 -9.860 -4.796 1.00 95.50 90 MET A N 1
ATOM 730 C CA . MET A 1 90 ? 10.781 -9.275 -3.691 1.00 95.50 90 MET A CA 1
ATOM 731 C C . MET A 1 90 ? 9.820 -10.299 -3.070 1.00 95.50 90 MET A C 1
ATOM 733 O O . MET A 1 90 ? 9.172 -11.082 -3.768 1.00 95.50 90 MET A O 1
ATOM 737 N N . THR A 1 91 ? 9.709 -10.287 -1.743 1.00 94.31 91 THR A N 1
ATOM 738 C CA . THR A 1 91 ? 8.715 -11.045 -0.972 1.00 94.31 91 THR A CA 1
ATOM 739 C C . THR A 1 91 ? 7.700 -10.079 -0.364 1.00 94.31 91 THR A C 1
ATOM 741 O O . THR A 1 91 ? 7.967 -8.889 -0.213 1.00 94.31 91 THR A O 1
ATOM 744 N N . GLY A 1 92 ? 6.490 -10.559 -0.085 1.00 93.88 92 GLY A N 1
ATOM 745 C CA . GLY A 1 92 ? 5.411 -9.724 0.440 1.00 93.88 92 GLY A CA 1
ATOM 746 C C . GLY A 1 92 ? 4.045 -10.099 -0.116 1.00 93.88 92 GLY A C 1
ATOM 747 O O . GLY A 1 92 ? 3.885 -11.106 -0.811 1.00 93.88 92 GLY A O 1
ATOM 748 N N . LEU A 1 93 ? 3.058 -9.274 0.208 1.00 94.88 93 LEU A N 1
ATOM 749 C CA . LEU A 1 93 ? 1.683 -9.387 -0.249 1.00 94.88 93 LEU A CA 1
ATOM 750 C C . LEU A 1 93 ? 1.411 -8.283 -1.271 1.00 94.88 93 LEU A C 1
ATOM 752 O O . LEU A 1 93 ? 1.580 -7.098 -0.990 1.00 94.88 93 LEU A O 1
ATOM 756 N N . TYR A 1 94 ? 0.990 -8.693 -2.462 1.00 96.81 94 TYR A N 1
ATOM 757 C CA . TYR A 1 94 ? 0.859 -7.823 -3.622 1.00 96.81 94 TYR A CA 1
ATOM 758 C C . TYR A 1 94 ? -0.564 -7.897 -4.159 1.00 96.81 94 TYR A C 1
AT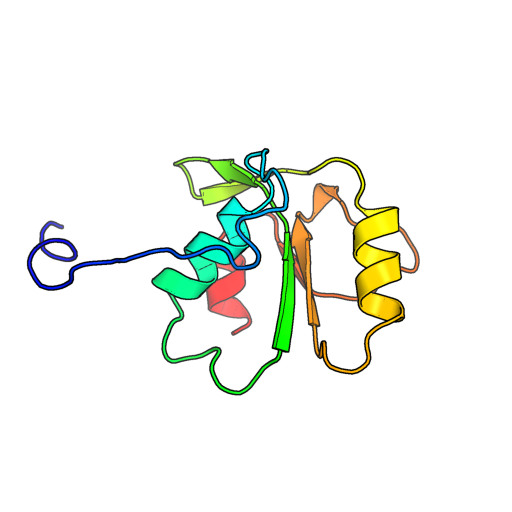OM 760 O O . TYR A 1 94 ? -1.026 -8.972 -4.559 1.00 96.81 94 TYR A O 1
ATOM 768 N N . PHE A 1 95 ? -1.257 -6.762 -4.164 1.00 96.81 95 PHE A N 1
ATOM 769 C CA . PHE A 1 95 ? -2.689 -6.701 -4.456 1.00 96.81 95 PHE A CA 1
ATOM 770 C C . PHE A 1 95 ? -2.989 -5.734 -5.601 1.00 96.81 95 PHE A C 1
ATOM 772 O O . PHE A 1 95 ? -2.342 -4.696 -5.719 1.00 96.81 95 PHE A O 1
ATOM 779 N N . GLN A 1 96 ? -3.966 -6.080 -6.441 1.00 97.56 96 GLN A N 1
ATOM 780 C CA . GLN A 1 96 ? -4.467 -5.195 -7.505 1.00 97.56 96 GLN A CA 1
ATOM 781 C C . GLN A 1 96 ? -5.706 -4.410 -7.053 1.00 97.56 96 GLN A C 1
ATOM 783 O O . GLN A 1 96 ? -5.966 -3.316 -7.542 1.00 97.56 96 GLN A O 1
ATOM 788 N N . HIS A 1 97 ? -6.479 -4.970 -6.120 1.00 96.81 97 HIS A N 1
ATOM 789 C CA . HIS A 1 97 ? -7.748 -4.413 -5.660 1.00 96.81 97 HIS A CA 1
ATOM 790 C C . HIS A 1 97 ? -7.950 -4.699 -4.168 1.00 96.81 97 HIS A C 1
ATOM 792 O O . HIS A 1 97 ? -7.524 -5.748 -3.674 1.00 96.81 97 HIS A O 1
ATOM 798 N N . VAL A 1 98 ? -8.630 -3.805 -3.446 1.00 94.56 98 VAL A N 1
ATOM 799 C CA . VAL A 1 98 ? -8.863 -3.950 -1.993 1.00 94.56 98 VAL A CA 1
ATOM 800 C C . VAL A 1 98 ? -9.637 -5.215 -1.612 1.00 94.56 98 VAL A C 1
ATOM 802 O O . VAL A 1 98 ? -9.425 -5.769 -0.536 1.00 94.56 98 VAL A O 1
ATOM 805 N N . ASP A 1 99 ? -10.479 -5.732 -2.505 1.00 93.00 99 ASP A N 1
ATOM 806 C CA . ASP A 1 99 ? -11.234 -6.969 -2.262 1.00 93.00 99 ASP A CA 1
ATOM 807 C C . ASP A 1 99 ? -10.342 -8.209 -2.134 1.00 93.00 99 ASP A C 1
ATOM 809 O O . ASP A 1 99 ? -10.713 -9.173 -1.464 1.00 93.00 99 ASP A O 1
ATOM 813 N N . GLU A 1 100 ? -9.143 -8.192 -2.722 1.00 93.12 100 GLU A N 1
ATOM 814 C CA . GLU A 1 100 ? -8.185 -9.293 -2.593 1.00 93.12 100 GLU A CA 1
ATOM 815 C C . GLU A 1 100 ? -7.623 -9.405 -1.167 1.00 93.12 100 GLU A C 1
ATOM 817 O O . GLU A 1 100 ? -7.229 -10.491 -0.737 1.00 93.12 100 GLU A O 1
ATOM 822 N N . ILE A 1 101 ? -7.616 -8.296 -0.421 1.00 87.81 101 ILE A N 1
ATOM 823 C CA . ILE A 1 101 ? -7.123 -8.222 0.960 1.00 87.81 101 ILE A CA 1
ATOM 824 C C . ILE A 1 101 ? -8.079 -8.974 1.888 1.00 87.81 101 ILE A C 1
ATOM 826 O O . ILE A 1 101 ? -7.637 -9.784 2.700 1.00 87.81 101 ILE A O 1
ATOM 830 N N . ASN A 1 102 ? -9.393 -8.798 1.694 1.00 72.38 102 ASN A N 1
ATOM 831 C CA . ASN A 1 102 ? -10.440 -9.512 2.440 1.00 72.38 102 ASN A CA 1
ATOM 832 C C . ASN A 1 102 ? -10.312 -11.042 2.363 1.00 72.38 102 ASN A C 1
ATOM 834 O O . ASN A 1 102 ? -10.799 -11.747 3.242 1.00 72.38 102 ASN A O 1
ATOM 838 N N . LEU A 1 103 ? -9.702 -11.562 1.295 1.00 60.00 103 LEU A N 1
ATOM 839 C CA . LEU A 1 103 ? -9.561 -12.999 1.052 1.00 60.00 103 LEU A CA 1
ATOM 840 C C . LEU A 1 103 ? -8.299 -13.595 1.679 1.00 60.00 103 LEU A C 1
ATOM 842 O O . LEU A 1 103 ? -8.137 -14.817 1.670 1.00 60.00 103 LEU A O 1
ATOM 846 N N . ARG A 1 104 ? -7.387 -12.756 2.178 1.00 59.91 104 ARG A N 1
ATOM 847 C CA . ARG A 1 104 ? -6.080 -13.187 2.686 1.00 59.91 104 ARG A CA 1
ATOM 848 C C . ARG A 1 104 ? -5.809 -12.790 4.137 1.00 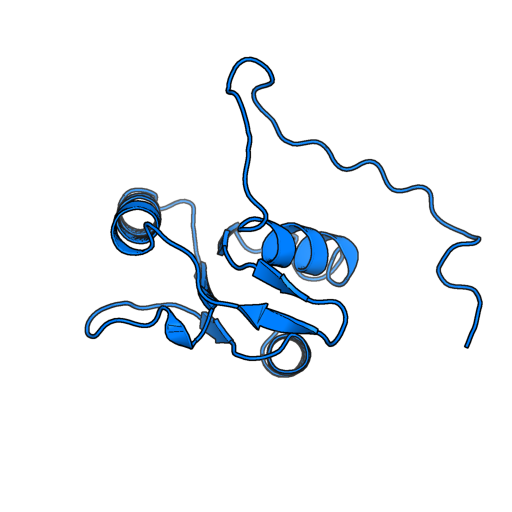59.91 104 ARG A C 1
ATOM 850 O O . ARG A 1 104 ? -4.780 -13.216 4.656 1.00 59.91 104 ARG A O 1
ATOM 857 N N . ILE A 1 105 ? -6.699 -12.009 4.766 1.00 59.16 105 ILE A N 1
ATOM 858 C CA . ILE A 1 105 ? -6.541 -11.444 6.121 1.00 59.16 105 ILE A CA 1
ATOM 859 C C . ILE A 1 105 ? -7.865 -11.469 6.899 1.00 59.16 105 ILE A C 1
ATOM 861 O O . ILE A 1 105 ? -8.924 -11.091 6.348 1.00 59.16 105 ILE A O 1
#

Radius of gyration: 14.44 Å; Cα contacts (8 Å, |Δi|>4): 119; chains: 1; bounding box: 43×31×27 Å

Nearest PDB structures (foldseek):
  5lkq-assembly1_B  TM=7.333E-01  e=2.124E-03  Streptococcus pneumoniae
  5lkm-assembly1_B-2  TM=7.641E-01  e=4.728E-03  Streptococcus pneumoniae
  3wu6-assembly1_E  TM=7.472E-01  e=7.054E-03  Escherichia coli DH1
  8rxc-assembly1_F  TM=7.565E-01  e=3.995E-02  Streptococcus pneumoniae
  7qda-assembly1_A  TM=8.590E-01  e=8.895E-02  Sulfurihydrogenibium sp. YO3AOP1

pLDDT: mean 87.49, std 13.85, range [39.91, 98.31]

Foldseek 3Di:
DDDPPPPDDDDDDDPDPVDDDDDQQCVFVVVCCVPVVPPPPVFAEQETFHADPVFFTHADPPVVVSQVVVVVDPRHPFYEHAQVPDDPPDDHHHDGGPVVVVVPD

Sequence (105 aa):
MANLYLKFTFHIHFTNSEIFKNGPSVGLAVFIKLVYRDKFEEYSALITGELDLEGNIIEIGGISKKYEVYLGNEEFNFFIAPRDNYEIGMTGLYFQHVDEINLRI